Protein AF-A0A9D6LE53-F1 (afdb_monomer)

Radius of gyration: 24.31 Å; Cα contacts (8 Å, |Δi|>4): 120; chains: 1; bounding box: 51×70×47 Å

pLDDT: mean 80.73, std 12.66, range [39.53, 92.75]

Sequence (153 aa):
MTSISKHLSAGQVRGLEKVGDVLLPGFGDLASFSTSHCVRHADRVLDYMTAQDLGDLKMLLTLLGFAPRFCVALLMRLLELSPAVPTPLGSLLRFMRLGLRGLVMTLYYADPAVQQTIGYDARVYTADFTPYTTPSPSAGAPASGLSRPTLSP

Structure (mmCIF, N/CA/C/O backbone):
data_AF-A0A9D6LE53-F1
#
_entry.id   AF-A0A9D6LE53-F1
#
loop_
_atom_site.group_PDB
_atom_site.id
_atom_site.type_symbol
_atom_site.label_atom_id
_atom_site.label_alt_id
_atom_site.label_comp_id
_atom_site.label_asym_id
_atom_site.label_entity_id
_atom_site.label_seq_id
_atom_site.pdbx_PDB_ins_code
_atom_site.Cartn_x
_atom_site.Cartn_y
_atom_site.Cartn_z
_atom_site.occupancy
_atom_site.B_iso_or_equiv
_atom_site.auth_seq_id
_atom_site.auth_comp_id
_atom_site.auth_asym_id
_atom_site.auth_atom_id
_atom_site.pdbx_PDB_model_num
ATOM 1 N N . MET A 1 1 ? 16.799 -13.172 11.190 1.00 39.53 1 MET A N 1
ATOM 2 C CA . MET A 1 1 ? 15.556 -12.785 10.490 1.00 39.53 1 MET A CA 1
ATOM 3 C C . MET A 1 1 ? 15.847 -11.517 9.709 1.00 39.53 1 MET A C 1
ATOM 5 O O . MET A 1 1 ? 16.094 -10.488 10.318 1.00 39.53 1 MET 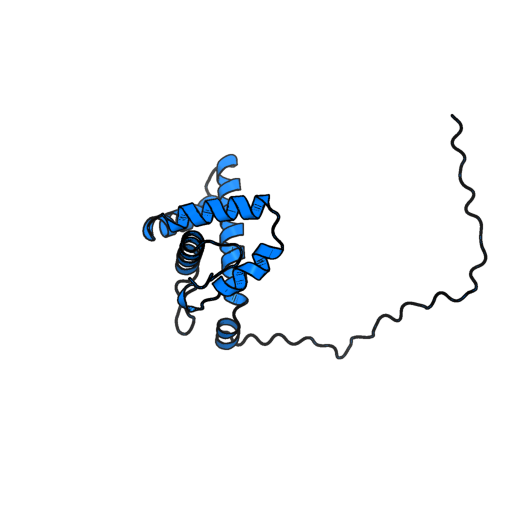A O 1
ATOM 9 N N . THR A 1 2 ? 15.938 -11.602 8.386 1.00 41.38 2 THR A N 1
ATOM 10 C CA . THR A 1 2 ? 16.126 -10.446 7.502 1.00 41.38 2 THR A CA 1
ATOM 11 C C . THR A 1 2 ? 14.859 -9.594 7.548 1.00 41.38 2 THR A C 1
ATOM 13 O O . THR A 1 2 ? 13.793 -10.055 7.147 1.00 41.38 2 THR A O 1
ATOM 16 N N . SER A 1 3 ? 14.949 -8.382 8.099 1.00 52.38 3 SER A N 1
ATOM 17 C CA . SER A 1 3 ? 13.811 -7.460 8.132 1.00 52.38 3 SER A CA 1
ATOM 18 C C . SER A 1 3 ? 13.513 -7.019 6.699 1.00 52.38 3 SER A C 1
ATOM 20 O O . SER A 1 3 ? 14.356 -6.397 6.059 1.00 52.38 3 SER A O 1
ATOM 22 N N . ILE A 1 4 ? 12.347 -7.400 6.170 1.00 71.06 4 ILE A N 1
ATOM 23 C CA . ILE A 1 4 ? 11.903 -7.060 4.804 1.00 71.06 4 ILE A CA 1
ATOM 24 C C . ILE A 1 4 ? 11.654 -5.547 4.665 1.00 71.06 4 ILE A C 1
ATOM 26 O O . ILE A 1 4 ? 11.767 -5.003 3.570 1.00 71.06 4 ILE A O 1
ATOM 30 N N . SER A 1 5 ? 11.355 -4.880 5.781 1.00 76.25 5 SER A N 1
ATOM 31 C CA . SER A 1 5 ? 11.140 -3.440 5.901 1.00 76.25 5 SER A CA 1
ATOM 32 C C . SER A 1 5 ? 11.673 -2.960 7.259 1.00 76.25 5 SER A C 1
ATOM 34 O O . SER A 1 5 ? 11.704 -3.721 8.234 1.00 76.25 5 SER A O 1
ATOM 36 N N . LYS A 1 6 ? 12.127 -1.705 7.313 1.00 82.38 6 LYS A N 1
ATOM 37 C CA . LYS A 1 6 ? 12.536 -0.987 8.530 1.00 82.38 6 LYS A CA 1
ATOM 38 C C . LYS A 1 6 ? 11.329 -0.628 9.395 1.00 82.38 6 LYS A C 1
ATOM 40 O O . LYS A 1 6 ? 11.424 -0.636 10.621 1.00 82.38 6 LYS A O 1
ATOM 45 N N . HIS A 1 7 ? 10.204 -0.305 8.761 1.00 85.25 7 HIS A N 1
ATOM 46 C CA . HIS A 1 7 ? 9.011 0.180 9.453 1.00 85.25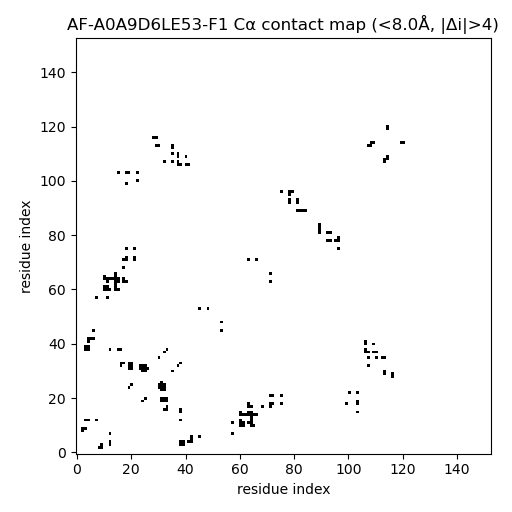 7 HIS A CA 1
ATOM 47 C C . HIS A 1 7 ? 7.978 -0.908 9.717 1.00 85.25 7 HIS A C 1
ATOM 49 O O . HIS A 1 7 ? 7.307 -0.848 10.747 1.00 85.25 7 HIS A O 1
ATOM 55 N N . LEU A 1 8 ? 7.829 -1.881 8.819 1.00 86.75 8 LEU A N 1
ATOM 56 C CA . LEU A 1 8 ? 6.762 -2.877 8.878 1.00 86.75 8 LEU A CA 1
ATOM 57 C C . LEU A 1 8 ? 7.229 -4.202 9.486 1.00 86.75 8 LEU A C 1
ATOM 59 O O . LEU A 1 8 ? 8.291 -4.728 9.160 1.00 86.75 8 LEU A O 1
ATOM 63 N N . SER A 1 9 ? 6.377 -4.791 10.324 1.00 88.88 9 SER A N 1
ATOM 64 C CA . SER A 1 9 ? 6.544 -6.165 10.802 1.00 88.88 9 SER A CA 1
ATOM 65 C C . SER A 1 9 ? 6.155 -7.186 9.726 1.00 88.88 9 SER A C 1
ATOM 67 O O . SER A 1 9 ? 5.421 -6.876 8.788 1.00 88.88 9 SER A O 1
ATOM 69 N N . ALA A 1 10 ? 6.567 -8.447 9.888 1.00 88.12 10 ALA A N 1
ATOM 70 C CA . ALA A 1 10 ? 6.210 -9.520 8.953 1.00 88.12 10 ALA A CA 1
ATOM 71 C C . ALA A 1 10 ? 4.684 -9.695 8.784 1.00 88.12 10 ALA A C 1
ATOM 73 O O . ALA A 1 10 ? 4.203 -9.967 7.686 1.00 88.12 10 ALA A O 1
ATOM 74 N N . GLY A 1 11 ? 3.906 -9.496 9.855 1.00 87.56 11 GLY A N 1
ATOM 75 C CA . GLY A 1 11 ? 2.442 -9.541 9.790 1.00 87.56 11 GLY A CA 1
ATOM 76 C C . GLY A 1 11 ? 1.851 -8.387 8.977 1.00 87.56 11 GLY A C 1
ATOM 77 O O . GLY A 1 11 ? 0.923 -8.599 8.199 1.00 87.56 11 GLY A O 1
ATOM 78 N N . GLN A 1 12 ? 2.421 -7.188 9.109 1.00 91.62 12 GLN A N 1
ATOM 79 C CA . GLN A 1 12 ? 1.999 -5.997 8.365 1.00 91.62 12 GLN A CA 1
ATOM 80 C C . GLN A 1 12 ? 2.364 -6.098 6.885 1.00 91.62 12 GLN A C 1
ATOM 82 O O . GLN A 1 12 ? 1.534 -5.787 6.035 1.00 91.62 12 GLN A O 1
ATOM 87 N N . VAL A 1 13 ? 3.563 -6.603 6.580 1.00 91.88 13 VAL A N 1
ATOM 88 C CA . VAL A 1 13 ? 3.984 -6.935 5.212 1.00 91.88 13 VAL A CA 1
ATOM 89 C C . VAL A 1 13 ? 2.997 -7.911 4.580 1.00 91.88 13 VAL A C 1
ATOM 91 O O . VAL A 1 13 ? 2.453 -7.626 3.519 1.00 91.88 13 VAL A O 1
ATOM 94 N N . ARG A 1 14 ? 2.662 -9.001 5.278 1.00 90.69 14 ARG A N 1
ATOM 95 C CA . ARG A 1 14 ? 1.677 -9.976 4.794 1.00 90.69 14 ARG A CA 1
ATOM 96 C C . ARG A 1 14 ? 0.297 -9.350 4.568 1.00 90.69 14 ARG A C 1
ATOM 98 O O . ARG A 1 14 ? -0.412 -9.739 3.643 1.00 90.69 14 ARG A O 1
ATOM 105 N N . GLY A 1 15 ? -0.111 -8.407 5.417 1.00 91.19 15 GLY A N 1
ATOM 106 C CA . GLY A 1 15 ? -1.339 -7.633 5.230 1.00 91.19 15 GLY A CA 1
ATOM 107 C C . GLY A 1 15 ? -1.300 -6.798 3.952 1.00 91.19 15 GLY A C 1
ATOM 108 O O .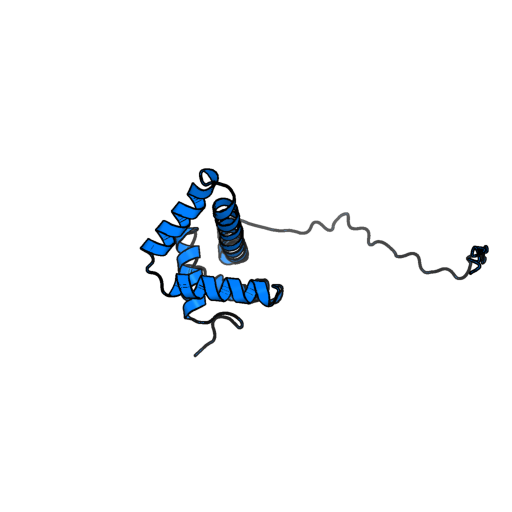 GLY A 1 15 ? -2.236 -6.856 3.157 1.00 91.19 15 GLY A O 1
ATOM 109 N N . LEU A 1 16 ? -0.198 -6.082 3.726 1.00 92.00 16 LEU A N 1
ATOM 110 C CA . LEU A 1 16 ? 0.007 -5.252 2.541 1.00 92.00 16 LEU A CA 1
ATOM 111 C C . LEU A 1 16 ? 0.040 -6.091 1.258 1.00 92.00 16 LEU A C 1
ATOM 113 O O . LEU A 1 16 ? -0.633 -5.743 0.293 1.00 92.00 16 LEU A O 1
ATOM 117 N N . GLU A 1 17 ? 0.739 -7.225 1.268 1.00 92.75 17 GLU A N 1
ATOM 118 C CA . GLU A 1 17 ? 0.785 -8.166 0.144 1.00 92.75 17 GLU A CA 1
ATOM 119 C C . GLU A 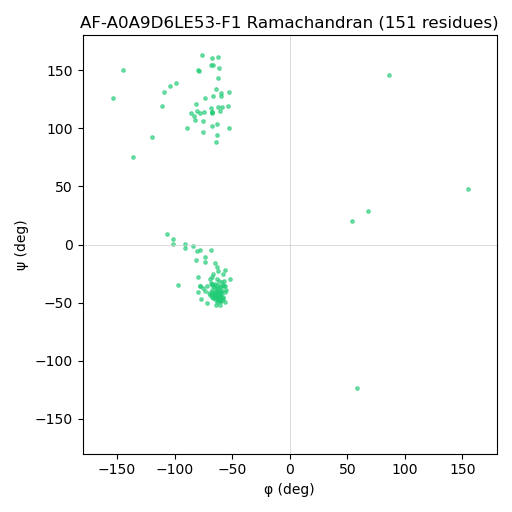1 17 ? -0.599 -8.720 -0.195 1.00 92.75 17 GLU A C 1
ATOM 121 O O . GLU A 1 17 ? -0.970 -8.750 -1.362 1.00 92.75 17 GLU A O 1
ATOM 126 N N . LYS A 1 18 ? -1.410 -9.094 0.807 1.00 92.31 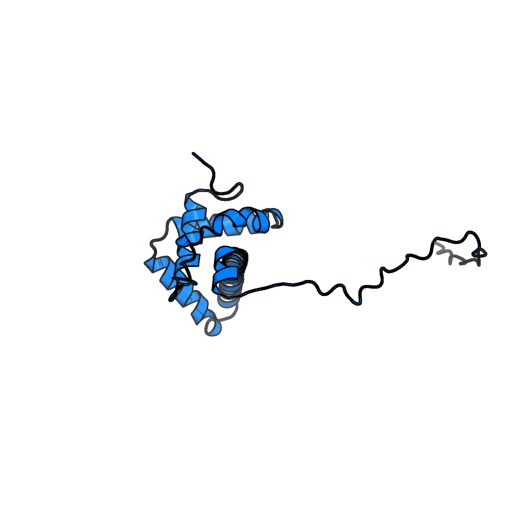18 LYS A N 1
ATOM 127 C CA . LYS A 1 18 ? -2.792 -9.555 0.580 1.00 92.31 18 LYS A CA 1
ATOM 128 C C . LYS A 1 18 ? -3.656 -8.483 -0.076 1.00 92.31 18 LYS A C 1
ATOM 130 O O . LYS A 1 18 ? -4.436 -8.802 -0.968 1.00 92.31 18 LYS A O 1
ATOM 135 N N . VAL A 1 19 ? -3.561 -7.239 0.392 1.00 92.19 19 VAL A N 1
ATOM 136 C CA . VAL A 1 19 ? -4.305 -6.116 -0.198 1.00 92.19 19 VAL A CA 1
ATOM 137 C C . VAL A 1 19 ? -3.838 -5.868 -1.626 1.00 92.19 19 VAL A C 1
ATOM 139 O O . VAL A 1 19 ? -4.664 -5.751 -2.529 1.00 92.19 19 VAL A O 1
ATOM 142 N N . GLY A 1 20 ? -2.522 -5.828 -1.826 1.00 91.56 20 GLY A N 1
ATOM 143 C CA . GLY A 1 20 ? -1.910 -5.637 -3.130 1.00 91.56 20 GLY A CA 1
ATOM 144 C C . GLY A 1 20 ? -2.333 -6.712 -4.120 1.00 91.56 20 GLY A C 1
ATOM 145 O O . GLY A 1 20 ? -2.791 -6.381 -5.199 1.00 91.56 20 GLY A O 1
ATOM 146 N N . ASP A 1 21 ? -2.301 -7.980 -3.723 1.00 91.62 21 ASP A N 1
ATOM 147 C CA . ASP A 1 21 ? -2.740 -9.117 -4.533 1.00 91.62 21 ASP A CA 1
ATOM 148 C C . ASP A 1 21 ? -4.232 -9.087 -4.891 1.00 91.62 21 ASP A C 1
ATOM 150 O O . ASP A 1 21 ? -4.641 -9.656 -5.900 1.00 91.62 21 ASP A O 1
ATOM 154 N N . VAL A 1 22 ? -5.077 -8.499 -4.042 1.00 90.94 22 VAL A N 1
ATOM 155 C CA . VAL A 1 22 ? -6.504 -8.333 -4.348 1.00 90.94 22 VAL A CA 1
ATOM 156 C C . VAL A 1 22 ? -6.701 -7.232 -5.389 1.00 90.94 22 VAL A C 1
ATOM 158 O O . VAL A 1 22 ? -7.541 -7.380 -6.272 1.00 90.94 22 VAL A O 1
ATOM 161 N N . LEU A 1 23 ? -5.939 -6.140 -5.290 1.00 88.88 23 LEU A N 1
ATOM 162 C CA . LEU A 1 23 ? -6.018 -5.007 -6.217 1.00 88.88 23 LEU A CA 1
ATOM 163 C C . LEU A 1 23 ? -5.303 -5.279 -7.551 1.00 88.88 23 LEU A C 1
ATOM 165 O O . LEU A 1 23 ? -5.753 -4.819 -8.596 1.00 88.88 23 LEU A O 1
ATOM 169 N N . LEU A 1 24 ? -4.189 -6.004 -7.497 1.00 89.31 24 LEU A N 1
ATOM 170 C CA . LEU A 1 24 ? -3.274 -6.343 -8.584 1.00 89.31 24 LEU A CA 1
ATOM 171 C C . LEU A 1 24 ? -2.911 -7.836 -8.465 1.00 89.31 24 LEU A C 1
ATOM 173 O O . LEU A 1 24 ? -1.805 -8.183 -8.034 1.00 89.31 24 LEU A O 1
ATOM 177 N N . PRO A 1 25 ? -3.832 -8.742 -8.839 1.00 87.94 25 PRO A N 1
ATOM 178 C CA . PRO A 1 25 ? -3.585 -10.185 -8.806 1.00 87.94 25 PRO A CA 1
ATOM 179 C C . PRO A 1 25 ? -2.551 -10.663 -9.839 1.00 87.94 25 PRO A C 1
ATOM 181 O O . PRO A 1 25 ? -2.189 -11.836 -9.817 1.00 87.94 25 PRO A O 1
ATOM 184 N N . GLY A 1 26 ? -2.064 -9.774 -10.709 1.00 84.12 26 GLY A N 1
ATOM 185 C CA . GLY A 1 26 ? -1.283 -10.115 -11.896 1.00 84.12 26 GLY A CA 1
ATOM 186 C C . GLY A 1 26 ? -2.194 -10.430 -13.085 1.00 84.12 26 GLY A C 1
ATOM 187 O O . GLY A 1 26 ? -3.310 -10.929 -12.918 1.00 84.12 26 GLY A O 1
ATOM 188 N N . PHE A 1 27 ? -1.749 -10.084 -14.291 1.00 82.75 27 PHE A N 1
ATOM 189 C CA . PHE A 1 27 ? -2.480 -10.351 -15.532 1.00 82.75 27 PHE A CA 1
ATOM 190 C C . PHE A 1 27 ? -1.511 -10.460 -16.712 1.00 82.75 27 PHE A C 1
ATOM 192 O O . PHE A 1 27 ? -0.737 -9.537 -16.960 1.00 82.75 27 PHE A O 1
ATOM 199 N N . GLY A 1 28 ? -1.582 -11.564 -17.461 1.00 83.50 28 GLY A N 1
ATOM 200 C CA . GLY A 1 28 ? -0.640 -11.834 -18.551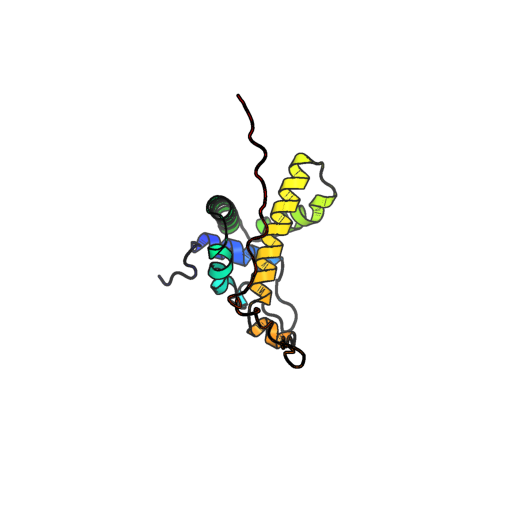 1.00 83.50 28 GLY A CA 1
ATOM 201 C C . GLY A 1 28 ? 0.799 -11.875 -18.033 1.00 83.50 28 GLY A C 1
ATOM 202 O O . GLY A 1 28 ? 1.087 -12.613 -17.094 1.00 83.50 28 GLY A O 1
ATOM 203 N N . ASP A 1 29 ? 1.664 -11.038 -18.607 1.00 82.56 29 ASP A N 1
ATOM 204 C CA . ASP A 1 29 ? 3.079 -10.922 -18.227 1.00 82.56 29 ASP A CA 1
ATOM 205 C C . ASP A 1 29 ? 3.312 -10.055 -16.973 1.00 82.56 29 ASP A C 1
ATOM 207 O O . ASP A 1 29 ? 4.437 -9.947 -16.483 1.00 82.56 29 ASP A O 1
ATOM 211 N N . LEU A 1 30 ? 2.262 -9.422 -16.432 1.00 84.44 30 LEU A N 1
ATOM 212 C CA . LEU A 1 30 ? 2.358 -8.619 -15.214 1.00 84.44 30 LEU A CA 1
ATOM 213 C C . LEU A 1 30 ? 2.310 -9.514 -13.975 1.00 84.44 30 LEU A C 1
ATOM 215 O O . LEU A 1 30 ? 1.315 -10.202 -13.725 1.00 84.44 30 LEU A O 1
ATOM 219 N N . ALA A 1 31 ? 3.368 -9.445 -13.168 1.00 85.44 31 ALA A N 1
ATOM 220 C CA . ALA A 1 31 ? 3.452 -10.128 -11.883 1.00 85.44 31 ALA A CA 1
ATOM 221 C C . ALA A 1 31 ? 2.361 -9.649 -10.906 1.00 85.44 31 ALA A C 1
ATOM 223 O O . ALA A 1 31 ? 1.917 -8.504 -10.947 1.00 85.44 31 ALA A O 1
ATOM 224 N N . SER A 1 32 ? 1.940 -10.511 -9.978 1.00 87.62 32 SER A N 1
ATOM 225 C CA . SER A 1 32 ? 1.121 -10.057 -8.848 1.00 87.62 32 SER A CA 1
ATOM 226 C C . SER A 1 32 ? 1.930 -9.146 -7.922 1.00 87.62 32 SER A C 1
ATOM 228 O O . SER A 1 32 ? 3.162 -9.203 -7.897 1.00 87.62 32 SER A O 1
ATOM 230 N N . PHE A 1 33 ? 1.246 -8.346 -7.103 1.00 88.81 33 PHE A N 1
ATOM 231 C CA . PHE A 1 33 ? 1.908 -7.457 -6.143 1.00 88.81 33 PHE A CA 1
ATOM 232 C C . PHE A 1 33 ? 2.858 -8.193 -5.179 1.00 88.81 33 PHE A C 1
ATOM 234 O O . PHE A 1 33 ? 3.945 -7.708 -4.878 1.00 88.81 33 PHE A O 1
ATOM 241 N N . SER A 1 34 ? 2.471 -9.372 -4.685 1.00 87.19 34 SER A N 1
ATOM 242 C CA . SER A 1 34 ? 3.351 -10.193 -3.838 1.00 87.19 34 SER A CA 1
ATOM 243 C C . SER A 1 34 ? 4.567 -10.747 -4.589 1.00 87.19 34 SER A C 1
ATOM 245 O O . SER A 1 34 ? 5.649 -10.850 -4.011 1.00 87.19 34 SER A O 1
ATOM 247 N N . THR A 1 35 ? 4.416 -11.067 -5.877 1.00 85.31 35 THR A N 1
ATOM 248 C CA . THR A 1 35 ? 5.479 -11.664 -6.703 1.00 85.31 35 THR A CA 1
ATOM 249 C C . THR A 1 35 ? 6.479 -10.621 -7.203 1.00 85.31 35 THR A C 1
ATOM 251 O O . THR A 1 35 ? 7.647 -10.942 -7.396 1.00 85.31 35 THR A O 1
ATOM 254 N N . SER A 1 36 ? 6.065 -9.360 -7.369 1.00 83.12 36 SER A N 1
ATOM 255 C CA . SER A 1 36 ? 6.971 -8.274 -7.770 1.00 83.12 36 SER A CA 1
ATOM 256 C C . SER A 1 36 ? 7.921 -7.830 -6.652 1.00 83.12 36 SER A C 1
ATOM 258 O O . SER A 1 36 ? 8.850 -7.071 -6.901 1.00 83.12 36 SER A O 1
ATOM 260 N N . HIS A 1 37 ? 7.713 -8.277 -5.406 1.00 83.75 37 HIS A N 1
ATOM 261 C CA . HIS A 1 37 ? 8.516 -7.886 -4.239 1.00 83.75 37 HIS A CA 1
ATOM 262 C C . HIS A 1 37 ? 8.618 -6.362 -4.014 1.00 83.75 37 HIS A C 1
ATOM 264 O O . HIS A 1 37 ? 9.483 -5.890 -3.266 1.00 83.75 37 HIS A O 1
ATOM 270 N N . CYS A 1 38 ? 7.691 -5.582 -4.579 1.00 85.31 38 CYS A N 1
ATOM 271 C CA . CYS A 1 38 ? 7.692 -4.120 -4.517 1.00 85.31 38 CYS A CA 1
ATOM 272 C C . CYS A 1 38 ? 7.497 -3.568 -3.093 1.00 85.31 38 CYS A C 1
ATOM 274 O O . CYS A 1 38 ? 7.846 -2.422 -2.805 1.00 85.31 38 CYS A O 1
ATOM 276 N N . VAL A 1 39 ? 7.025 -4.402 -2.156 1.00 87.00 39 VAL A N 1
ATOM 277 C CA . VAL A 1 39 ? 6.994 -4.115 -0.710 1.00 87.00 39 VAL A CA 1
ATOM 278 C C . VAL A 1 39 ? 8.349 -3.665 -0.164 1.00 87.00 39 VAL A C 1
ATOM 280 O O . VAL A 1 39 ? 8.384 -2.873 0.773 1.00 87.00 39 VAL A O 1
ATOM 283 N N . ARG A 1 40 ? 9.471 -4.103 -0.746 1.00 85.00 40 ARG A N 1
ATOM 284 C CA . ARG A 1 40 ? 10.813 -3.677 -0.304 1.00 85.00 40 ARG A CA 1
ATOM 285 C C . ARG A 1 40 ? 11.042 -2.172 -0.476 1.00 85.00 40 ARG A C 1
ATOM 287 O O . ARG A 1 40 ? 11.915 -1.607 0.174 1.00 85.00 40 ARG A O 1
ATOM 294 N N . HIS A 1 41 ? 10.250 -1.514 -1.320 1.00 85.94 41 HIS A N 1
ATOM 295 C CA . HIS A 1 41 ? 10.272 -0.066 -1.504 1.00 85.94 41 HIS A CA 1
ATOM 296 C C . HIS A 1 41 ? 9.303 0.682 -0.582 1.00 85.94 41 HIS A C 1
ATOM 298 O O . HIS A 1 41 ? 9.324 1.912 -0.577 1.00 85.94 41 HIS A O 1
ATOM 304 N N . ALA A 1 42 ? 8.505 -0.023 0.231 1.00 87.31 42 ALA A N 1
ATOM 305 C CA . ALA A 1 42 ? 7.556 0.587 1.161 1.00 87.31 42 ALA A CA 1
ATOM 306 C C . ALA A 1 42 ? 8.237 1.573 2.110 1.00 87.31 42 ALA A C 1
ATOM 308 O O . ALA A 1 42 ? 7.703 2.653 2.339 1.00 87.31 42 ALA A O 1
ATOM 309 N N . ASP A 1 43 ? 9.447 1.256 2.579 1.00 88.69 43 ASP A N 1
ATOM 310 C CA . ASP A 1 43 ? 10.195 2.130 3.486 1.00 88.69 43 ASP A CA 1
ATOM 311 C C . ASP A 1 43 ? 10.404 3.536 2.917 1.00 88.69 43 ASP A C 1
ATOM 313 O O . ASP A 1 43 ? 10.273 4.501 3.660 1.00 88.69 43 ASP A O 1
ATOM 317 N N . ARG A 1 44 ? 10.609 3.677 1.598 1.00 86.75 44 ARG A N 1
ATOM 318 C CA . ARG A 1 44 ? 10.774 4.995 0.964 1.00 86.75 44 ARG A CA 1
ATOM 319 C C . ARG A 1 44 ? 9.529 5.860 1.084 1.00 86.75 44 ARG A C 1
ATOM 321 O O . ARG A 1 44 ? 9.655 7.068 1.175 1.00 86.75 44 ARG A O 1
ATOM 328 N N . VAL A 1 45 ? 8.341 5.261 1.043 1.00 87.06 45 VAL A N 1
ATOM 329 C CA . VAL A 1 45 ? 7.075 5.990 1.204 1.00 87.06 45 VAL A CA 1
ATOM 330 C C . VAL A 1 45 ? 6.811 6.251 2.686 1.00 87.06 45 VAL A C 1
ATOM 332 O O . VAL A 1 45 ? 6.396 7.344 3.064 1.00 87.06 45 VAL A O 1
ATOM 335 N N . LEU A 1 46 ? 7.088 5.257 3.532 1.00 88.88 46 LEU A N 1
ATOM 336 C CA . LEU A 1 46 ? 6.849 5.320 4.973 1.00 88.88 46 LEU A CA 1
ATOM 337 C C . LEU A 1 46 ? 7.786 6.300 5.692 1.00 88.88 46 LEU A C 1
ATOM 339 O O . LEU A 1 46 ? 7.374 6.889 6.685 1.00 88.88 46 LEU A O 1
ATOM 343 N N . ASP A 1 47 ? 9.003 6.520 5.186 1.00 89.50 47 ASP A N 1
ATOM 344 C CA . ASP A 1 47 ? 9.961 7.490 5.737 1.00 89.50 47 ASP A CA 1
ATOM 345 C C . ASP A 1 47 ? 9.447 8.944 5.684 1.00 89.50 47 ASP A C 1
ATOM 347 O O . ASP A 1 47 ? 9.890 9.771 6.478 1.00 89.50 47 ASP A O 1
ATOM 351 N N . TYR A 1 48 ? 8.498 9.258 4.793 1.00 88.44 48 TYR A N 1
ATOM 352 C CA . TYR A 1 48 ? 7.891 10.592 4.678 1.00 88.44 48 TYR A CA 1
ATOM 353 C C . TYR A 1 48 ? 6.503 10.699 5.329 1.00 88.44 48 TYR A C 1
ATOM 355 O O . TYR A 1 48 ? 5.887 11.763 5.276 1.00 88.44 48 TYR A O 1
ATOM 363 N N . MET A 1 49 ? 5.989 9.623 5.936 1.00 87.88 49 MET A N 1
ATOM 364 C CA . MET A 1 49 ? 4.717 9.667 6.662 1.00 87.88 49 MET A CA 1
ATOM 365 C C . MET A 1 49 ? 4.881 10.285 8.050 1.00 87.88 49 MET A C 1
ATOM 367 O O . MET A 1 49 ? 5.912 10.134 8.709 1.00 87.88 49 MET A O 1
ATOM 371 N N . THR A 1 50 ? 3.826 10.943 8.534 1.00 91.50 50 THR A N 1
ATOM 372 C CA . THR A 1 50 ? 3.786 11.379 9.932 1.00 91.50 50 THR A CA 1
ATOM 373 C C . THR A 1 50 ? 3.720 10.165 10.862 1.00 91.50 50 THR A C 1
ATOM 375 O O . THR A 1 50 ? 3.239 9.093 10.486 1.00 91.50 50 THR A O 1
ATOM 378 N N . ALA A 1 51 ? 4.185 10.319 12.104 1.00 89.75 51 ALA A N 1
ATOM 379 C CA . ALA A 1 51 ? 4.169 9.227 13.079 1.00 89.75 51 ALA A CA 1
ATOM 380 C C . ALA A 1 51 ? 2.749 8.693 13.352 1.00 89.75 51 ALA A C 1
ATOM 382 O O . ALA A 1 51 ? 2.585 7.497 13.596 1.00 89.75 51 ALA A O 1
ATOM 383 N N . GLN A 1 52 ? 1.736 9.564 13.282 1.00 90.31 52 GLN A N 1
ATOM 384 C CA . GLN A 1 52 ? 0.340 9.190 13.487 1.00 90.31 52 GLN A CA 1
ATOM 385 C C . GLN A 1 52 ? -0.202 8.375 12.306 1.00 90.31 52 GLN A C 1
ATOM 387 O O . GLN A 1 52 ? -0.671 7.259 12.519 1.00 90.31 52 GLN A O 1
ATOM 392 N N . ASP A 1 53 ? -0.024 8.852 11.069 1.00 87.56 53 ASP A N 1
ATOM 393 C CA . ASP A 1 53 ? -0.466 8.127 9.867 1.00 87.56 53 ASP A CA 1
ATOM 394 C C . ASP A 1 53 ? 0.213 6.758 9.747 1.00 87.56 53 ASP A C 1
ATOM 396 O O . ASP A 1 53 ? -0.411 5.754 9.400 1.00 87.56 53 ASP A O 1
ATOM 400 N N . LEU A 1 54 ? 1.507 6.700 10.074 1.00 90.56 54 LEU A N 1
ATOM 401 C CA . LEU A 1 54 ? 2.281 5.465 10.077 1.00 90.56 54 LEU A CA 1
ATOM 402 C C . LEU A 1 54 ? 1.782 4.491 11.156 1.00 90.56 54 LEU A C 1
ATOM 404 O O . LEU A 1 54 ? 1.749 3.283 10.918 1.00 90.56 54 LEU A O 1
ATOM 408 N N . GLY A 1 55 ? 1.369 4.992 12.323 1.00 90.44 55 GLY A N 1
ATOM 409 C CA . GLY A 1 55 ? 0.723 4.200 13.371 1.00 90.44 55 GLY A CA 1
ATOM 410 C C . GLY A 1 55 ? -0.618 3.614 12.920 1.00 90.44 55 GLY A C 1
ATOM 411 O O . GLY A 1 55 ? -0.825 2.401 13.024 1.00 90.44 55 GLY A O 1
ATOM 412 N N . ASP A 1 56 ? -1.484 4.447 12.344 1.00 90.69 56 ASP A N 1
ATOM 413 C CA . ASP A 1 56 ? -2.803 4.046 11.843 1.00 90.69 56 ASP A CA 1
ATOM 414 C C . ASP A 1 56 ? -2.686 3.024 10.705 1.00 90.69 56 ASP A C 1
ATOM 416 O O . ASP A 1 56 ? -3.366 1.991 10.697 1.00 90.69 56 ASP A O 1
ATOM 420 N N . LEU A 1 57 ? -1.748 3.249 9.781 1.00 90.44 57 LEU A N 1
ATOM 421 C CA . LEU A 1 57 ? -1.444 2.316 8.702 1.00 90.44 57 LEU A CA 1
ATOM 422 C C . LEU A 1 57 ? -0.937 0.978 9.246 1.00 90.44 57 LEU A C 1
ATOM 424 O O . LEU A 1 57 ? -1.396 -0.078 8.812 1.00 90.44 57 LEU A O 1
ATOM 428 N N . LYS A 1 58 ? -0.020 0.990 10.219 1.00 92.12 58 LYS A N 1
ATOM 429 C CA . LYS A 1 58 ? 0.486 -0.235 10.857 1.00 92.12 58 LYS A CA 1
ATOM 430 C C . LYS A 1 58 ? -0.623 -1.018 11.539 1.00 92.12 58 LYS A C 1
ATOM 432 O O . LYS A 1 58 ? -0.671 -2.240 11.388 1.00 92.12 58 LYS A O 1
ATOM 437 N N . MET A 1 59 ? -1.511 -0.347 12.267 1.00 92.25 59 MET A N 1
ATOM 438 C CA . MET A 1 59 ? -2.661 -0.983 12.907 1.00 92.25 59 MET A CA 1
ATOM 439 C C . MET A 1 59 ? -3.555 -1.655 11.858 1.00 92.25 59 MET A C 1
ATOM 441 O O . MET A 1 59 ? -3.866 -2.843 11.972 1.00 92.25 59 MET A O 1
ATOM 445 N N . LEU A 1 60 ? -3.884 -0.930 10.788 1.00 91.25 60 LEU A N 1
ATOM 446 C CA . LEU A 1 60 ? -4.702 -1.433 9.690 1.00 91.25 60 LEU A CA 1
ATOM 447 C C . LEU A 1 60 ? -4.063 -2.642 8.988 1.00 91.25 60 LEU A C 1
ATOM 449 O O . LEU A 1 60 ? -4.712 -3.672 8.803 1.00 91.25 60 LEU A O 1
ATOM 453 N N . LEU A 1 61 ? -2.778 -2.554 8.640 1.00 91.44 61 LEU A N 1
ATOM 454 C CA . LEU A 1 61 ? -2.037 -3.646 8.006 1.00 91.44 61 LEU A CA 1
ATOM 455 C C . LEU A 1 61 ? -1.901 -4.862 8.921 1.00 91.44 61 LEU A C 1
ATOM 457 O O . LEU A 1 61 ? -1.936 -5.991 8.442 1.00 91.44 61 LEU A O 1
ATOM 461 N N . THR A 1 62 ? -1.785 -4.655 10.233 1.00 92.69 62 THR A N 1
ATOM 462 C CA . THR A 1 62 ? -1.762 -5.754 11.208 1.00 92.69 62 THR A CA 1
ATOM 463 C C . THR A 1 62 ? -3.099 -6.496 11.209 1.00 92.69 62 THR A C 1
ATOM 465 O O . THR A 1 62 ? -3.120 -7.725 11.120 1.00 92.69 62 THR A O 1
ATOM 468 N N . LEU A 1 63 ? -4.215 -5.758 11.222 1.00 91.38 63 LEU A N 1
ATOM 469 C CA . LEU A 1 63 ? -5.562 -6.327 11.158 1.00 91.38 63 LEU A CA 1
ATOM 470 C C . LEU A 1 63 ? -5.775 -7.128 9.861 1.00 91.38 63 LEU A C 1
ATOM 472 O O . LEU A 1 63 ? -6.249 -8.263 9.890 1.00 91.38 63 LEU A O 1
ATOM 476 N N . LEU A 1 64 ? -5.356 -6.571 8.724 1.00 90.12 64 LEU A N 1
ATOM 477 C CA . LEU A 1 64 ? -5.428 -7.223 7.410 1.00 90.12 64 LEU A CA 1
ATOM 478 C C . LEU A 1 64 ? -4.479 -8.425 7.292 1.00 90.12 64 LEU A C 1
ATOM 480 O O . LEU A 1 64 ? -4.788 -9.419 6.631 1.00 90.12 64 LEU A O 1
ATOM 484 N N . GLY A 1 65 ? -3.326 -8.355 7.955 1.00 90.50 65 GLY A N 1
ATOM 485 C CA . GLY A 1 65 ? -2.352 -9.435 8.043 1.00 90.50 65 GLY A CA 1
ATOM 486 C C . GLY A 1 65 ? -2.917 -10.658 8.753 1.00 90.50 65 GLY A C 1
ATOM 487 O O . GLY A 1 65 ? -2.708 -11.783 8.286 1.00 90.50 65 GLY A O 1
ATOM 488 N N . PHE A 1 66 ? -3.688 -10.438 9.819 1.00 91.88 66 PHE A N 1
ATOM 489 C CA . PHE A 1 66 ? -4.386 -11.493 10.550 1.00 91.88 66 PHE A CA 1
ATOM 490 C C . PHE A 1 66 ? -5.627 -12.010 9.805 1.00 91.88 66 PHE A C 1
ATOM 492 O O . PHE A 1 66 ? -5.879 -13.214 9.789 1.00 91.88 66 PHE A O 1
ATOM 499 N N . ALA A 1 67 ? -6.368 -11.132 9.125 1.00 89.75 67 ALA A N 1
ATOM 500 C CA . ALA A 1 67 ? -7.578 -11.508 8.400 1.00 89.75 67 ALA A CA 1
ATOM 501 C C . ALA A 1 67 ? -7.303 -12.507 7.249 1.00 89.75 67 ALA A C 1
ATOM 503 O O . ALA A 1 67 ? -6.288 -12.404 6.546 1.00 89.75 67 ALA A O 1
ATOM 504 N N . PRO A 1 68 ? -8.196 -13.480 6.993 1.00 90.12 68 PRO A N 1
ATOM 505 C CA . PRO A 1 68 ? -8.057 -14.383 5.855 1.00 90.12 68 PRO A CA 1
ATOM 506 C C . PRO A 1 68 ? -8.264 -13.632 4.529 1.00 90.12 68 PRO A C 1
ATOM 508 O O . PRO A 1 68 ? -8.946 -12.609 4.470 1.00 90.12 68 PRO A O 1
ATOM 511 N N . ARG A 1 69 ? -7.684 -14.144 3.433 1.00 87.25 69 ARG A N 1
ATOM 512 C CA . ARG A 1 69 ? -7.661 -13.457 2.122 1.00 87.25 69 ARG A CA 1
ATOM 513 C C . ARG A 1 69 ? -9.064 -13.136 1.591 1.00 87.25 69 ARG A C 1
ATOM 515 O O . ARG A 1 69 ? -9.253 -12.072 1.013 1.00 87.25 69 ARG A O 1
ATOM 522 N N . PHE A 1 70 ? -10.053 -13.999 1.843 1.00 90.25 70 PHE A N 1
ATOM 523 C CA . PHE A 1 70 ? -11.441 -13.742 1.444 1.00 90.25 70 PHE A CA 1
ATOM 524 C C . PHE A 1 70 ? -12.058 -12.543 2.186 1.00 90.25 70 PHE A C 1
ATOM 526 O O . PHE A 1 70 ? -12.784 -11.771 1.568 1.00 90.25 70 PHE A O 1
ATOM 533 N N . CYS A 1 71 ? -11.728 -12.328 3.467 1.00 91.12 71 CYS A N 1
ATOM 534 C CA . CYS A 1 71 ? -12.176 -11.147 4.214 1.00 91.12 71 CYS A CA 1
ATOM 535 C C . CYS A 1 71 ? -11.544 -9.869 3.665 1.00 91.12 71 CYS A C 1
ATOM 537 O O . CYS A 1 71 ? -12.229 -8.862 3.525 1.00 91.12 71 CYS A O 1
ATOM 539 N N . VAL A 1 72 ? -10.252 -9.910 3.322 1.00 90.31 72 VAL A N 1
ATOM 540 C CA . VAL A 1 72 ? -9.563 -8.770 2.695 1.00 90.31 72 VAL A CA 1
ATOM 541 C C . VAL A 1 72 ? -10.201 -8.441 1.345 1.00 90.31 72 VAL A C 1
ATOM 543 O O . VAL A 1 72 ? -10.493 -7.281 1.072 1.00 90.31 72 VAL A O 1
ATOM 546 N N . ALA A 1 73 ? -10.494 -9.456 0.529 1.00 89.81 73 ALA A N 1
ATOM 547 C CA . ALA A 1 73 ? -11.188 -9.275 -0.743 1.00 89.81 73 ALA A CA 1
ATOM 548 C C . ALA A 1 73 ? -12.601 -8.696 -0.564 1.00 89.81 73 ALA A C 1
ATOM 550 O O . ALA A 1 73 ? -12.990 -7.787 -1.294 1.00 89.81 73 ALA A O 1
ATOM 551 N N . LEU A 1 74 ? -13.354 -9.178 0.430 1.00 89.69 74 LEU A N 1
ATOM 552 C CA . LEU A 1 74 ? -14.681 -8.654 0.753 1.00 89.69 74 LEU A CA 1
ATOM 553 C C . LEU A 1 74 ? -14.609 -7.193 1.207 1.00 89.69 74 LEU A C 1
ATOM 555 O O . LEU A 1 74 ? -15.397 -6.376 0.741 1.00 89.69 74 LEU A O 1
ATOM 559 N N . LEU A 1 75 ? -13.646 -6.853 2.067 1.00 88.50 75 LEU A N 1
ATOM 560 C CA . LEU A 1 75 ? -13.422 -5.481 2.509 1.00 88.50 75 LEU A CA 1
ATOM 561 C C . LEU A 1 75 ? -13.085 -4.570 1.325 1.00 88.50 75 LEU A C 1
ATOM 563 O O . LEU A 1 75 ? -13.643 -3.484 1.225 1.00 88.50 75 LEU A O 1
ATOM 567 N N . MET A 1 76 ? -12.221 -5.011 0.407 1.00 88.25 76 MET A N 1
ATOM 568 C CA . MET A 1 76 ? -11.890 -4.242 -0.798 1.00 88.25 76 MET A CA 1
ATOM 569 C C . MET A 1 76 ? -13.110 -4.023 -1.689 1.00 88.25 76 MET A C 1
ATOM 571 O O . MET A 1 76 ? -13.356 -2.897 -2.113 1.00 88.25 76 MET A O 1
ATOM 575 N N . ARG A 1 77 ? -13.942 -5.050 -1.891 1.00 86.50 77 ARG A N 1
ATOM 576 C CA . ARG A 1 77 ? -15.217 -4.895 -2.609 1.00 86.50 77 ARG A CA 1
ATOM 577 C C . ARG A 1 77 ? -16.167 -3.930 -1.900 1.00 86.50 77 ARG A C 1
ATOM 579 O O . ARG A 1 77 ? -16.807 -3.110 -2.549 1.00 86.50 77 ARG A O 1
ATOM 586 N N . LEU A 1 78 ? -16.239 -3.985 -0.570 1.00 84.56 78 LEU A N 1
ATOM 587 C CA . LEU A 1 78 ? -17.054 -3.063 0.221 1.00 84.56 78 LEU A CA 1
ATOM 588 C C . LEU A 1 78 ? -16.549 -1.616 0.097 1.00 84.56 78 LEU A C 1
ATOM 590 O O . LEU A 1 78 ? -17.344 -0.689 -0.046 1.00 84.56 78 LEU A O 1
ATOM 594 N N . LEU A 1 79 ? -15.229 -1.420 0.094 1.00 84.31 79 LEU A N 1
ATOM 595 C CA . LEU A 1 79 ? -14.596 -0.125 -0.154 1.00 84.31 79 LEU A CA 1
ATOM 596 C C . LEU A 1 79 ? -14.923 0.392 -1.563 1.00 84.31 79 LEU A C 1
ATOM 598 O O . LEU A 1 79 ? -15.169 1.586 -1.738 1.00 84.31 79 LEU A O 1
ATOM 602 N N . GLU A 1 80 ? -14.988 -0.476 -2.571 1.00 81.31 80 GLU A N 1
ATOM 603 C CA . GLU A 1 80 ? -15.409 -0.109 -3.929 1.00 81.31 80 GLU A CA 1
ATOM 604 C C . GLU A 1 80 ? -16.891 0.284 -4.008 1.00 81.31 80 GLU A C 1
ATOM 606 O O . GLU A 1 80 ? -17.219 1.238 -4.712 1.00 81.31 80 GLU A O 1
ATOM 611 N N . LEU A 1 81 ? -17.752 -0.353 -3.210 1.00 80.12 81 LEU A N 1
ATOM 612 C CA . LEU A 1 81 ? -19.184 -0.046 -3.070 1.00 80.12 81 LEU A CA 1
ATOM 613 C C . LEU A 1 81 ? -19.478 1.190 -2.192 1.00 80.12 81 LEU A C 1
ATOM 615 O O . LEU A 1 81 ? -20.620 1.650 -2.125 1.00 80.12 81 LEU A O 1
ATOM 619 N N . SER A 1 82 ? -18.454 1.795 -1.578 1.00 69.25 82 SER A N 1
ATOM 620 C CA . SER A 1 82 ? -18.576 2.997 -0.734 1.00 69.25 82 SER A CA 1
ATOM 621 C C . SER A 1 82 ? -19.229 4.247 -1.359 1.00 69.25 82 SER A C 1
ATOM 623 O O . SER A 1 82 ? -19.712 5.075 -0.581 1.00 69.25 82 SER A O 1
ATOM 625 N N . PRO A 1 83 ? -19.307 4.457 -2.696 1.00 65.50 83 PRO A N 1
ATOM 626 C CA . PRO A 1 83 ? -20.045 5.590 -3.257 1.00 65.50 83 PRO A CA 1
ATOM 627 C C . PRO A 1 83 ? -21.521 5.620 -2.843 1.00 65.50 83 PRO A C 1
ATOM 629 O O . PRO A 1 83 ? -22.096 6.702 -2.803 1.00 65.50 83 PRO A O 1
ATOM 632 N N . ALA A 1 84 ? -22.097 4.463 -2.501 1.00 66.12 84 ALA A N 1
ATOM 633 C CA . ALA A 1 84 ? -23.503 4.300 -2.142 1.00 66.12 84 ALA A CA 1
ATOM 634 C C . ALA A 1 84 ? -23.807 4.454 -0.633 1.00 66.12 84 ALA A C 1
ATOM 636 O O . ALA A 1 84 ? -24.958 4.308 -0.232 1.00 66.12 84 ALA A O 1
ATOM 637 N N . VAL A 1 85 ? -22.804 4.725 0.217 1.00 69.44 85 VAL A N 1
ATOM 638 C CA . VAL A 1 85 ? -22.949 4.702 1.688 1.00 69.44 85 VAL A CA 1
ATOM 639 C C . VAL A 1 85 ? -23.032 6.129 2.267 1.00 69.44 85 VAL A C 1
ATOM 641 O O . VAL A 1 85 ? -22.237 6.985 1.868 1.00 69.44 85 VAL A O 1
ATOM 644 N N . PRO A 1 86 ? -23.945 6.412 3.224 1.00 72.94 86 PRO A N 1
ATOM 645 C CA . PRO A 1 86 ? -24.109 7.737 3.828 1.00 72.94 86 PRO A CA 1
ATOM 646 C C . PRO A 1 86 ? -22.879 8.255 4.607 1.00 72.94 86 PRO A C 1
ATOM 648 O O . PRO A 1 86 ? -21.969 7.522 5.004 1.00 72.94 86 PRO A O 1
ATOM 651 N N . THR A 1 87 ? -22.878 9.571 4.817 1.00 67.62 87 THR A N 1
ATOM 652 C CA . THR A 1 87 ? -21.719 10.475 4.921 1.00 67.62 87 THR A CA 1
ATOM 653 C C . THR A 1 87 ? -20.684 10.246 6.045 1.00 67.62 87 THR A C 1
ATOM 655 O O . THR A 1 87 ? -19.512 10.525 5.781 1.00 67.62 87 THR A O 1
ATOM 658 N N . PRO A 1 88 ? -20.991 9.728 7.254 1.00 72.94 88 PRO A N 1
ATOM 659 C CA . PRO A 1 88 ? -19.948 9.550 8.274 1.00 72.94 88 PRO A CA 1
ATOM 660 C C . PRO A 1 88 ? -19.060 8.321 8.009 1.00 72.94 88 PRO A C 1
ATOM 662 O O . PRO A 1 88 ? -17.836 8.424 8.016 1.00 72.94 88 PRO A O 1
ATOM 665 N N . LEU A 1 89 ? -19.660 7.169 7.691 1.00 78.31 89 LEU A N 1
ATOM 666 C CA . LEU A 1 89 ? -18.927 5.936 7.367 1.00 78.31 89 LEU A CA 1
ATOM 667 C C . LEU A 1 89 ? -18.360 5.961 5.943 1.00 78.31 89 LEU A C 1
ATOM 669 O O . LEU A 1 89 ? -17.250 5.483 5.710 1.00 78.31 89 LEU A O 1
ATOM 673 N N . GLY A 1 90 ? -19.085 6.564 4.995 1.00 79.56 90 GLY A N 1
ATOM 674 C CA . GLY A 1 90 ? -18.636 6.679 3.607 1.00 79.56 90 GLY A CA 1
ATOM 675 C C . GLY A 1 90 ? -17.327 7.463 3.461 1.00 79.56 90 GLY A C 1
ATOM 676 O O . GLY A 1 90 ? -16.485 7.100 2.641 1.00 79.56 90 GLY A O 1
ATOM 677 N N . SER A 1 91 ? -17.112 8.495 4.283 1.00 83.38 91 SER A N 1
ATOM 678 C CA . SER A 1 91 ? -15.888 9.311 4.246 1.00 83.38 91 SER A CA 1
ATOM 679 C C . SER A 1 91 ? -14.654 8.524 4.694 1.00 83.38 91 SER A C 1
ATOM 681 O O . SER A 1 91 ? -13.640 8.530 3.995 1.00 83.38 91 SER A O 1
ATOM 683 N N . LEU A 1 92 ? -14.756 7.772 5.796 1.00 83.56 92 LEU A N 1
ATOM 684 C CA . LEU A 1 92 ? -13.672 6.909 6.272 1.00 83.56 92 LEU A CA 1
ATOM 685 C C . LEU A 1 92 ? -13.354 5.799 5.260 1.00 83.56 92 LEU A C 1
ATOM 687 O O . LEU A 1 92 ? -12.192 5.586 4.924 1.00 83.56 92 LEU A O 1
ATOM 691 N N . LEU A 1 93 ? -14.381 5.143 4.708 1.00 83.88 93 LEU A N 1
ATOM 692 C CA . LEU A 1 93 ? -14.206 4.118 3.673 1.00 83.88 93 LEU A CA 1
ATOM 693 C C . LEU A 1 93 ? -13.516 4.682 2.424 1.00 83.88 93 LEU A C 1
ATOM 695 O O . LEU A 1 93 ? -12.629 4.044 1.861 1.00 83.88 93 LEU A O 1
ATOM 699 N N . ARG A 1 94 ? -13.866 5.900 1.999 1.00 83.62 94 ARG A N 1
ATOM 700 C CA . ARG A 1 94 ? -13.187 6.570 0.880 1.00 83.62 94 ARG A CA 1
ATOM 701 C C . ARG A 1 94 ? -11.729 6.877 1.201 1.00 83.62 94 ARG A C 1
ATOM 703 O O . ARG A 1 94 ? -10.885 6.648 0.338 1.00 83.62 94 ARG A O 1
ATOM 710 N N . PHE A 1 95 ? -11.434 7.346 2.412 1.00 86.75 95 PHE A N 1
ATOM 711 C CA . PHE A 1 95 ? -10.063 7.612 2.843 1.00 86.75 95 PHE A CA 1
ATOM 712 C C . PHE A 1 95 ? -9.225 6.330 2.855 1.00 86.75 95 PHE A C 1
ATOM 714 O O . PHE A 1 95 ? -8.163 6.288 2.242 1.00 86.75 95 PHE A O 1
ATOM 721 N N . MET A 1 96 ? -9.746 5.245 3.437 1.00 86.69 96 MET A N 1
ATOM 722 C CA . MET A 1 96 ? -9.086 3.934 3.422 1.00 86.69 96 MET A CA 1
ATOM 723 C C . MET A 1 96 ? -8.875 3.416 1.998 1.00 86.69 96 MET A C 1
ATOM 725 O O . MET A 1 96 ? -7.798 2.917 1.677 1.00 86.69 96 MET A O 1
ATOM 729 N N . ARG A 1 97 ? -9.878 3.563 1.124 1.00 88.00 97 ARG A N 1
ATOM 730 C CA . ARG A 1 97 ? -9.779 3.175 -0.287 1.00 88.00 97 ARG A CA 1
ATOM 731 C C . ARG A 1 97 ? -8.669 3.945 -0.996 1.00 88.00 97 ARG A C 1
ATOM 733 O O . ARG A 1 97 ? -7.871 3.332 -1.696 1.00 88.00 97 ARG A O 1
ATOM 740 N N . LEU A 1 98 ? -8.624 5.267 -0.833 1.00 88.62 98 LEU A N 1
ATOM 741 C CA . LEU A 1 98 ? -7.612 6.121 -1.455 1.00 88.62 98 LEU A CA 1
ATOM 742 C C . LEU A 1 98 ? -6.216 5.835 -0.895 1.00 88.62 98 LEU A C 1
ATOM 744 O O . LEU A 1 98 ? -5.284 5.682 -1.676 1.00 88.62 98 LEU A O 1
ATOM 748 N N . GLY A 1 99 ? -6.083 5.689 0.425 1.00 88.88 99 GLY A N 1
ATOM 749 C CA . GLY A 1 99 ? -4.812 5.404 1.087 1.00 88.88 99 GLY A CA 1
ATOM 750 C C . GLY A 1 99 ? -4.236 4.045 0.695 1.00 88.88 99 GLY A C 1
ATOM 751 O O . GLY A 1 99 ? -3.104 3.972 0.225 1.00 88.88 99 GLY A O 1
ATOM 752 N N . LEU A 1 100 ? -5.021 2.966 0.810 1.00 90.25 100 LEU A N 1
ATOM 753 C CA . LEU A 1 100 ? -4.556 1.616 0.469 1.00 90.25 100 LEU A CA 1
ATOM 754 C C . LEU A 1 100 ? -4.278 1.475 -1.027 1.00 90.25 100 LEU A C 1
ATOM 756 O O . LEU A 1 100 ? -3.230 0.960 -1.407 1.00 90.25 100 LEU A O 1
ATOM 760 N N . ARG A 1 101 ? -5.185 1.960 -1.885 1.00 91.00 101 ARG A N 1
ATOM 761 C CA . ARG A 1 101 ? -4.994 1.884 -3.337 1.00 91.00 101 ARG A CA 1
ATOM 762 C C . ARG A 1 101 ? -3.833 2.759 -3.790 1.00 91.00 101 ARG A C 1
ATOM 764 O O . ARG A 1 101 ? -3.039 2.308 -4.603 1.00 91.00 101 ARG A O 1
ATOM 771 N N . GLY A 1 102 ? -3.719 3.976 -3.263 1.00 90.56 102 GLY A N 1
ATOM 772 C CA . GLY A 1 102 ? -2.622 4.889 -3.572 1.00 90.56 102 GLY A CA 1
ATOM 773 C C . GLY A 1 102 ? -1.274 4.310 -3.158 1.00 90.56 102 GLY A C 1
ATOM 774 O O . GLY A 1 102 ? -0.351 4.298 -3.970 1.00 90.56 102 GLY A O 1
ATOM 775 N N . LEU A 1 103 ? -1.181 3.744 -1.950 1.00 91.31 103 LEU A N 1
ATOM 776 C CA . LEU A 1 103 ? 0.030 3.084 -1.465 1.00 91.31 103 LEU A CA 1
ATOM 777 C C . LEU A 1 103 ? 0.409 1.897 -2.358 1.00 91.31 103 LEU A C 1
ATOM 779 O O . LEU A 1 103 ? 1.531 1.832 -2.850 1.00 91.31 103 LEU A O 1
ATOM 783 N N . VAL A 1 104 ? -0.534 0.987 -2.610 1.00 91.94 104 VAL A N 1
ATOM 784 C CA . VAL A 1 104 ? -0.302 -0.200 -3.442 1.00 91.94 104 VAL A CA 1
ATOM 785 C C . VAL A 1 104 ? 0.108 0.186 -4.864 1.00 91.94 104 VAL A C 1
ATOM 787 O O . VAL A 1 104 ? 1.099 -0.330 -5.365 1.00 91.94 104 VAL A O 1
ATOM 790 N N . MET A 1 105 ? -0.601 1.117 -5.505 1.00 91.00 105 MET A N 1
ATOM 791 C CA . MET A 1 105 ? -0.291 1.542 -6.874 1.00 91.00 105 MET A CA 1
ATOM 792 C C . MET A 1 105 ? 1.069 2.238 -6.952 1.00 91.00 105 MET A C 1
ATOM 794 O O . MET A 1 105 ? 1.853 1.935 -7.845 1.00 91.00 105 MET A O 1
ATOM 798 N N . THR A 1 106 ? 1.377 3.117 -5.996 1.00 91.12 106 THR A N 1
ATOM 799 C CA . THR A 1 106 ? 2.680 3.797 -5.932 1.00 91.12 106 THR A CA 1
ATOM 800 C C . THR A 1 106 ? 3.816 2.791 -5.818 1.00 91.12 106 THR A C 1
ATOM 802 O O . THR A 1 106 ? 4.793 2.888 -6.551 1.00 91.12 106 THR A O 1
ATOM 805 N N . LEU A 1 107 ? 3.686 1.799 -4.933 1.00 90.81 107 LEU A N 1
ATOM 806 C CA . LEU A 1 107 ? 4.719 0.781 -4.759 1.00 90.81 107 LEU A CA 1
ATOM 807 C C . LEU A 1 107 ? 4.848 -0.120 -5.982 1.00 90.81 107 LEU A C 1
ATOM 809 O O . LEU A 1 107 ? 5.962 -0.397 -6.411 1.00 90.81 107 LEU A O 1
ATOM 813 N N . TYR A 1 108 ? 3.723 -0.544 -6.553 1.00 89.88 108 TYR A N 1
ATOM 814 C CA . TYR A 1 108 ? 3.713 -1.446 -7.696 1.00 89.88 108 TYR A CA 1
ATOM 815 C C . TYR A 1 108 ? 4.355 -0.814 -8.938 1.00 89.88 108 TYR A C 1
ATOM 817 O O . TYR A 1 108 ? 5.196 -1.437 -9.572 1.00 89.88 108 TYR A O 1
ATOM 825 N N . TYR A 1 109 ? 4.024 0.440 -9.257 1.00 87.81 109 TYR A N 1
ATOM 826 C CA . TYR A 1 109 ? 4.603 1.136 -10.412 1.00 87.81 109 TYR A CA 1
ATOM 827 C C . TYR A 1 109 ? 5.988 1.735 -10.152 1.00 87.81 109 TYR A C 1
ATOM 829 O O . TYR A 1 109 ? 6.676 2.115 -11.098 1.00 87.81 109 TYR A O 1
ATOM 837 N N . ALA A 1 110 ? 6.425 1.820 -8.894 1.00 86.62 110 ALA A N 1
ATOM 838 C CA . ALA A 1 110 ? 7.806 2.167 -8.571 1.00 86.62 110 ALA A CA 1
ATOM 839 C C . ALA A 1 110 ? 8.787 1.018 -8.860 1.00 86.62 110 ALA A C 1
ATOM 841 O O . ALA A 1 110 ? 9.995 1.256 -8.884 1.00 86.62 110 ALA A O 1
ATOM 842 N N . ASP A 1 111 ? 8.291 -0.206 -9.059 1.00 85.94 111 ASP A N 1
ATOM 843 C CA . ASP A 1 111 ? 9.130 -1.362 -9.342 1.00 85.94 111 ASP A CA 1
ATOM 844 C C . ASP A 1 111 ? 9.683 -1.329 -10.784 1.00 85.94 111 ASP A C 1
ATOM 846 O O . ASP A 1 111 ? 8.911 -1.215 -11.743 1.00 85.94 111 ASP A O 1
ATOM 850 N N . PRO A 1 112 ? 11.012 -1.442 -10.973 1.00 82.31 112 PRO A N 1
ATOM 851 C CA . PRO A 1 112 ? 11.621 -1.364 -12.296 1.00 82.31 112 PRO A CA 1
ATOM 852 C C . PRO A 1 112 ? 11.264 -2.548 -13.202 1.00 82.31 112 PRO A C 1
ATOM 854 O O . PRO A 1 112 ? 11.237 -2.370 -14.417 1.00 82.31 112 PRO A O 1
ATOM 857 N N . ALA A 1 113 ? 10.975 -3.738 -12.658 1.00 83.25 113 ALA A N 1
ATOM 858 C CA . ALA A 1 113 ? 10.570 -4.872 -13.489 1.00 83.25 113 ALA A CA 1
ATOM 859 C C . ALA A 1 113 ? 9.177 -4.623 -14.083 1.00 83.25 113 ALA A C 1
ATOM 861 O O . ALA A 1 113 ? 8.987 -4.785 -15.287 1.00 83.25 113 ALA A O 1
ATOM 862 N N . VAL A 1 114 ? 8.240 -4.113 -13.275 1.00 83.62 114 VAL A N 1
ATOM 863 C CA . VAL A 1 114 ? 6.926 -3.666 -13.765 1.00 83.62 114 VAL A CA 1
ATOM 864 C C . VAL A 1 114 ? 7.074 -2.576 -14.830 1.00 83.62 114 VAL A C 1
ATOM 866 O O . VAL A 1 114 ? 6.429 -2.668 -15.873 1.00 83.62 114 VAL A O 1
ATOM 869 N N . GLN A 1 115 ? 7.935 -1.574 -14.609 1.00 84.94 115 GLN A N 1
ATOM 870 C CA . GLN A 1 115 ? 8.187 -0.497 -15.579 1.00 84.94 115 GLN A CA 1
ATOM 871 C C . GLN A 1 115 ? 8.697 -1.023 -16.928 1.00 84.94 115 GLN A C 1
ATOM 873 O O . GLN A 1 115 ? 8.253 -0.550 -17.975 1.00 84.94 115 GLN A O 1
ATOM 878 N N . GLN A 1 116 ? 9.581 -2.024 -16.916 1.00 84.06 116 GLN A N 1
ATOM 879 C CA . GLN A 1 116 ? 10.086 -2.659 -18.135 1.00 84.06 116 GLN A CA 1
ATOM 880 C C . GLN A 1 116 ? 8.981 -3.403 -18.891 1.00 84.06 116 GLN A C 1
ATOM 882 O O . GLN A 1 116 ? 8.864 -3.240 -20.104 1.00 84.06 116 GLN A O 1
ATOM 887 N N . THR A 1 117 ? 8.136 -4.167 -18.191 1.00 84.81 117 THR A N 1
ATOM 888 C CA . THR A 1 117 ? 7.037 -4.921 -18.816 1.00 84.81 117 THR A CA 1
ATOM 889 C C . THR A 1 117 ? 6.006 -4.007 -19.479 1.00 84.81 117 THR A C 1
ATOM 891 O O . THR A 1 117 ? 5.497 -4.332 -20.548 1.00 84.81 117 THR A O 1
ATOM 894 N N . ILE A 1 118 ? 5.710 -2.848 -18.884 1.00 85.38 118 ILE A N 1
ATOM 895 C CA . ILE A 1 118 ? 4.761 -1.878 -19.459 1.00 85.38 118 ILE A CA 1
ATOM 896 C C . ILE A 1 118 ? 5.396 -0.941 -20.502 1.00 85.38 118 ILE A C 1
ATOM 898 O O . ILE A 1 118 ? 4.697 -0.093 -21.052 1.00 85.38 118 ILE A O 1
ATOM 902 N N . GLY A 1 119 ? 6.703 -1.060 -20.767 1.00 82.75 119 GLY A N 1
ATOM 903 C CA . GLY A 1 119 ? 7.420 -0.195 -21.709 1.00 82.75 119 GLY A CA 1
ATOM 904 C C . GLY A 1 119 ? 7.547 1.261 -21.248 1.00 82.75 119 GLY A C 1
ATOM 905 O O . GLY A 1 119 ? 7.580 2.169 -22.077 1.00 82.75 119 GLY A O 1
ATOM 906 N N . TYR A 1 120 ? 7.579 1.507 -19.936 1.00 81.12 120 TYR A N 1
ATOM 907 C CA . TYR A 1 120 ? 7.693 2.855 -19.384 1.00 81.12 120 TYR A CA 1
ATOM 908 C C . TYR A 1 120 ? 9.140 3.363 -19.472 1.00 81.12 120 TYR A C 1
ATOM 910 O O . TYR A 1 120 ? 10.025 2.859 -18.782 1.00 81.12 120 TYR A O 1
ATOM 918 N N . ASP A 1 121 ? 9.369 4.388 -20.298 1.00 78.75 121 ASP A N 1
ATOM 919 C CA . ASP A 1 121 ? 10.656 5.081 -20.460 1.00 78.75 121 ASP A CA 1
ATOM 920 C C . ASP A 1 121 ? 10.494 6.565 -20.091 1.00 78.75 121 ASP A C 1
ATOM 922 O O . ASP A 1 121 ? 10.082 7.397 -20.903 1.00 78.75 121 ASP A O 1
ATOM 926 N N . ALA A 1 122 ? 10.766 6.902 -18.828 1.00 74.94 122 ALA A N 1
ATOM 927 C CA . ALA A 1 122 ? 10.764 8.286 -18.371 1.00 74.94 122 ALA A CA 1
ATOM 928 C C . ALA A 1 122 ? 12.100 8.958 -18.708 1.00 74.94 122 ALA A C 1
ATOM 930 O O . ALA A 1 122 ? 13.112 8.722 -18.047 1.00 74.94 122 ALA A O 1
ATOM 931 N N . ARG A 1 123 ? 12.089 9.854 -19.699 1.00 76.81 123 ARG A N 1
ATOM 932 C CA . ARG A 1 123 ? 13.242 10.696 -20.044 1.00 76.81 123 ARG A CA 1
ATOM 933 C C . ARG A 1 123 ? 12.984 12.144 -19.664 1.00 76.81 123 ARG A C 1
ATOM 935 O O . ARG A 1 123 ? 11.954 12.713 -20.018 1.00 76.81 123 ARG A O 1
ATOM 942 N N . VAL A 1 124 ? 13.945 12.757 -18.980 1.00 75.38 124 VAL A N 1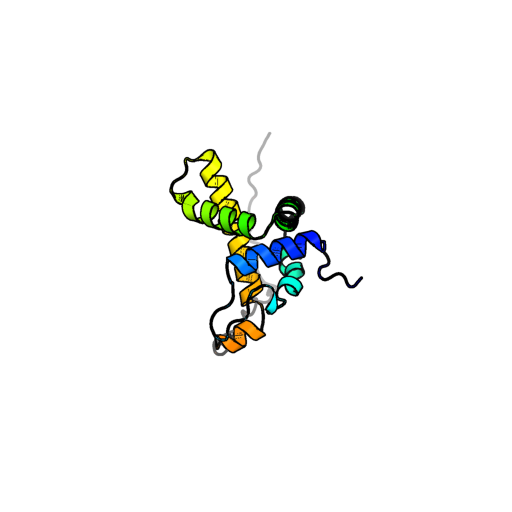
ATOM 943 C CA . VAL A 1 124 ? 13.929 14.200 -18.728 1.00 75.38 124 VAL A CA 1
ATOM 944 C C . VAL A 1 124 ? 14.502 14.894 -19.961 1.00 75.38 124 VAL A C 1
ATOM 946 O O . VAL A 1 124 ? 15.691 14.769 -20.248 1.00 75.38 124 VAL A O 1
ATOM 949 N N . TYR A 1 125 ? 13.660 15.612 -20.703 1.00 77.06 125 TYR A N 1
ATOM 950 C CA . TYR A 1 125 ? 14.116 16.480 -21.788 1.00 77.06 125 TYR A CA 1
ATOM 951 C C . TYR A 1 125 ? 14.735 17.747 -21.187 1.00 77.06 125 TYR A C 1
ATOM 953 O O . TYR A 1 125 ? 14.030 18.610 -20.675 1.00 77.06 125 TYR A O 1
ATOM 961 N N . THR A 1 126 ? 16.062 17.851 -21.234 1.00 78.38 126 THR A N 1
ATOM 962 C CA . THR A 1 126 ? 16.820 19.019 -20.749 1.00 78.38 126 THR A CA 1
ATOM 963 C C . THR A 1 126 ? 17.275 19.955 -21.868 1.00 78.38 126 THR A C 1
ATOM 965 O O . THR A 1 126 ? 17.978 20.922 -21.590 1.00 78.38 126 THR A O 1
ATOM 968 N N . ALA A 1 127 ? 16.879 19.696 -23.120 1.00 77.50 127 ALA A N 1
ATOM 969 C CA . ALA A 1 127 ? 17.353 20.438 -24.292 1.00 77.50 127 ALA A CA 1
ATOM 970 C C . ALA A 1 127 ? 17.088 21.955 -24.213 1.00 77.50 127 ALA A C 1
ATOM 972 O O . ALA A 1 127 ? 17.915 22.734 -24.678 1.00 77.50 127 ALA A O 1
ATOM 973 N N . ASP A 1 128 ? 16.001 22.361 -23.553 1.00 77.31 128 ASP A N 1
ATOM 974 C CA . ASP A 1 128 ? 15.600 23.768 -23.417 1.00 77.31 128 ASP A CA 1
ATOM 975 C C . ASP A 1 128 ? 15.836 24.331 -22.002 1.00 77.31 128 ASP A C 1
ATOM 977 O O . ASP A 1 128 ? 15.386 25.432 -21.681 1.00 77.31 128 ASP A O 1
ATOM 981 N N . PHE A 1 129 ? 16.521 23.588 -21.121 1.00 77.88 129 PHE A N 1
ATOM 982 C CA . PHE A 1 129 ? 16.770 24.045 -19.755 1.00 77.88 129 PHE A CA 1
ATOM 983 C C . PHE A 1 129 ? 17.862 25.122 -19.739 1.00 77.88 129 PHE A C 1
ATOM 985 O O . PHE A 1 129 ? 19.057 24.825 -19.704 1.00 77.88 129 PHE A O 1
ATOM 992 N N . THR A 1 130 ? 17.456 26.391 -19.728 1.00 74.12 130 THR A N 1
ATOM 993 C CA . THR A 1 130 ? 18.329 27.502 -19.346 1.00 74.12 130 THR A CA 1
ATOM 994 C C . THR A 1 130 ? 18.390 27.580 -17.817 1.00 74.12 130 THR A C 1
ATOM 996 O O . THR A 1 130 ? 17.367 27.836 -17.177 1.00 74.12 130 THR A O 1
ATOM 999 N N . PRO A 1 131 ? 19.555 27.346 -17.181 1.00 74.19 131 PRO A N 1
ATOM 1000 C CA . PRO A 1 131 ? 19.675 27.524 -15.741 1.00 74.19 131 PRO A CA 1
ATOM 1001 C C . PRO A 1 131 ? 19.342 28.977 -15.395 1.00 74.19 131 PRO A C 1
ATOM 1003 O O . PRO A 1 131 ? 19.870 29.905 -16.008 1.00 74.19 131 PRO A O 1
ATOM 1006 N N . TYR A 1 132 ? 18.459 29.179 -14.416 1.00 70.88 132 TYR A N 1
ATOM 1007 C CA . TYR A 1 132 ? 18.210 30.508 -13.875 1.00 70.88 132 TYR A CA 1
ATOM 1008 C C . TYR A 1 132 ? 19.508 31.003 -13.234 1.00 70.88 132 TYR A C 1
ATOM 1010 O O . TYR A 1 132 ? 19.891 30.554 -12.153 1.00 70.88 132 TYR A O 1
ATOM 1018 N N . THR A 1 133 ? 20.214 31.902 -13.917 1.00 68.25 133 THR A N 1
ATOM 1019 C CA . THR A 1 133 ? 21.323 32.637 -13.318 1.00 68.25 133 THR A CA 1
ATOM 1020 C C . THR A 1 133 ? 20.718 33.545 -12.262 1.00 68.25 133 THR A C 1
ATOM 1022 O O . THR A 1 133 ? 20.137 34.579 -12.587 1.00 68.25 133 THR A O 1
ATOM 1025 N N . THR A 1 134 ? 20.820 33.156 -10.991 1.00 64.75 134 THR A N 1
ATOM 1026 C CA . THR A 1 134 ? 20.506 34.055 -9.881 1.00 64.75 134 THR A CA 1
ATOM 1027 C C . THR A 1 134 ? 21.338 35.321 -10.088 1.00 64.75 134 THR A C 1
ATOM 1029 O O . THR A 1 134 ? 22.567 35.207 -10.153 1.00 64.75 134 THR A O 1
ATOM 1032 N N . PRO A 1 135 ? 20.733 36.513 -10.252 1.00 64.00 135 PRO A N 1
ATOM 1033 C CA . PRO A 1 135 ? 21.516 37.729 -10.377 1.00 64.00 135 PRO A CA 1
ATOM 1034 C C . PRO A 1 135 ? 22.367 37.859 -9.114 1.00 64.00 135 PRO A C 1
ATOM 1036 O O . PRO A 1 135 ? 21.844 37.901 -7.999 1.00 64.00 135 PRO A O 1
ATOM 1039 N N . SER A 1 136 ? 23.690 37.850 -9.297 1.00 59.09 136 SER A N 1
ATOM 1040 C CA . SER A 1 136 ? 24.639 38.160 -8.231 1.00 59.09 136 SER A CA 1
ATOM 1041 C C . SER A 1 136 ? 24.228 39.506 -7.630 1.00 59.09 136 SER A C 1
ATOM 1043 O O . SER A 1 136 ? 23.956 40.425 -8.410 1.00 59.09 136 SER A O 1
ATOM 1045 N N . PRO A 1 137 ? 24.122 39.650 -6.296 1.00 58.09 137 PRO A N 1
ATOM 1046 C CA . PRO A 1 137 ? 23.807 40.931 -5.687 1.00 58.09 137 PRO A CA 1
ATOM 1047 C C . PRO A 1 137 ? 24.940 41.906 -6.019 1.00 58.09 137 PRO A C 1
ATOM 1049 O O . PRO A 1 137 ? 25.971 41.947 -5.351 1.00 58.09 137 PRO A O 1
ATOM 1052 N N . SER A 1 138 ? 24.768 42.674 -7.094 1.00 56.84 138 SER A N 1
ATOM 1053 C CA . SER A 1 138 ? 25.663 43.765 -7.436 1.00 56.84 138 SER A CA 1
ATOM 1054 C C . SER A 1 138 ? 25.583 44.779 -6.304 1.00 56.84 138 SER A C 1
ATOM 1056 O O . SER A 1 138 ? 24.514 45.330 -6.030 1.00 56.84 138 SER A O 1
ATOM 1058 N N . ALA A 1 139 ? 26.712 45.009 -5.639 1.00 58.34 139 ALA A N 1
ATOM 1059 C CA . ALA A 1 139 ? 26.906 46.120 -4.724 1.00 58.34 139 ALA A CA 1
ATOM 1060 C C . ALA A 1 139 ? 26.539 47.429 -5.444 1.00 58.34 139 ALA A C 1
ATOM 1062 O O . ALA A 1 139 ? 27.305 47.924 -6.266 1.00 58.34 139 ALA A O 1
ATOM 1063 N N . GLY A 1 140 ? 25.336 47.947 -5.194 1.00 57.41 140 GLY A N 1
ATOM 1064 C CA . GLY A 1 140 ? 24.852 49.144 -5.881 1.00 57.41 140 GLY A CA 1
ATOM 1065 C C . GLY A 1 140 ? 23.334 49.266 -5.962 1.00 57.41 140 GLY A C 1
ATOM 1066 O O . GLY A 1 140 ? 22.814 49.555 -7.032 1.00 57.41 140 GLY A O 1
ATOM 1067 N N . ALA A 1 141 ? 22.614 49.070 -4.856 1.00 51.50 141 ALA A N 1
ATOM 1068 C CA . ALA A 1 141 ? 21.257 49.596 -4.726 1.00 51.50 141 ALA A CA 1
ATOM 1069 C C . ALA A 1 141 ? 21.285 50.724 -3.678 1.00 51.50 141 ALA A C 1
ATOM 1071 O O . ALA A 1 141 ? 21.687 50.464 -2.539 1.00 51.50 141 ALA A O 1
ATOM 1072 N N . PRO A 1 142 ? 20.924 51.973 -4.028 1.00 50.94 142 PRO A N 1
ATOM 1073 C CA . PRO A 1 142 ? 20.831 53.049 -3.053 1.00 50.94 142 PRO A CA 1
ATOM 1074 C C . PRO A 1 142 ? 19.729 52.728 -2.039 1.00 50.94 142 PRO A C 1
ATOM 1076 O O . PRO A 1 142 ? 18.626 52.319 -2.402 1.00 50.94 142 PRO A O 1
ATOM 1079 N N . ALA A 1 143 ? 20.040 52.918 -0.758 1.00 55.78 143 ALA A N 1
ATOM 1080 C CA . ALA A 1 143 ? 19.092 52.815 0.340 1.00 55.78 143 ALA A CA 1
ATOM 1081 C C . ALA A 1 143 ? 18.010 53.902 0.202 1.00 55.78 143 ALA A C 1
ATOM 1083 O O . ALA A 1 143 ? 18.149 55.009 0.717 1.00 55.78 143 ALA A O 1
ATOM 1084 N N . SER A 1 144 ? 16.932 53.603 -0.518 1.00 53.66 144 SER A N 1
ATOM 1085 C CA . SER A 1 144 ? 15.725 54.426 -0.528 1.00 53.66 144 SER A CA 1
ATOM 1086 C C . SER A 1 144 ? 14.845 54.010 0.649 1.00 53.66 144 SER A C 1
ATOM 1088 O O . SER A 1 144 ? 14.385 52.873 0.734 1.00 53.66 144 SER A O 1
ATOM 1090 N N . GLY A 1 145 ? 14.696 54.932 1.600 1.00 55.16 145 GLY A N 1
ATOM 1091 C CA . GLY A 1 145 ? 14.091 54.707 2.904 1.00 55.16 145 GLY A CA 1
ATOM 1092 C C . GLY A 1 145 ? 12.643 54.227 2.851 1.00 55.16 145 GLY A C 1
ATOM 1093 O O . GLY A 1 145 ? 11.774 54.877 2.277 1.00 55.16 145 GLY A O 1
ATOM 1094 N N . LEU A 1 146 ? 12.381 53.120 3.547 1.00 50.50 146 LEU A N 1
ATOM 1095 C CA . LEU A 1 146 ? 11.056 52.800 4.059 1.00 50.50 146 LEU A CA 1
ATOM 1096 C C . LEU A 1 146 ? 10.924 53.425 5.453 1.00 50.50 146 LEU A C 1
ATOM 1098 O 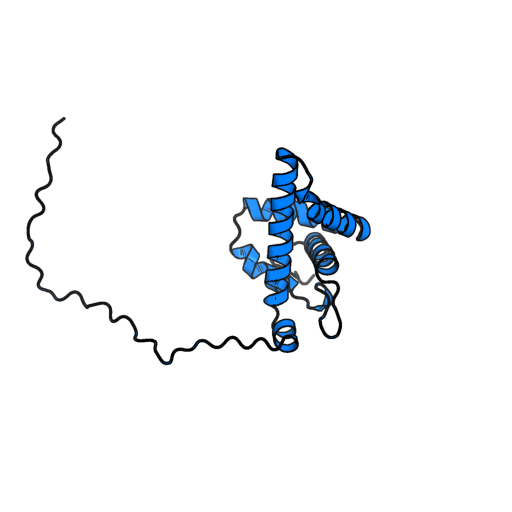O . LEU A 1 146 ? 11.423 52.889 6.445 1.00 50.50 146 LEU A O 1
ATOM 1102 N N . SER A 1 147 ? 10.253 54.570 5.526 1.00 52.66 147 SER A N 1
ATOM 1103 C CA . SER A 1 147 ? 9.770 55.137 6.784 1.00 52.66 147 SER A CA 1
ATOM 1104 C C . SER A 1 147 ? 8.796 54.151 7.434 1.00 52.66 147 SER A C 1
ATOM 1106 O O . SER A 1 147 ? 7.730 53.866 6.890 1.00 52.66 147 SER A O 1
ATOM 1108 N N . ARG A 1 148 ? 9.165 53.609 8.599 1.00 53.22 148 ARG A N 1
ATOM 1109 C CA . ARG A 1 148 ? 8.259 52.838 9.461 1.00 53.22 148 ARG A CA 1
ATOM 1110 C C . ARG A 1 148 ? 7.172 53.770 10.015 1.00 53.22 148 ARG A C 1
ATOM 1112 O O . ARG A 1 148 ? 7.537 54.770 10.632 1.00 53.22 148 ARG A O 1
ATOM 1119 N N . PRO A 1 149 ? 5.874 53.452 9.891 1.00 53.09 149 PRO A N 1
ATOM 1120 C CA . PRO A 1 149 ? 4.866 54.095 10.719 1.00 53.09 149 PRO A CA 1
ATOM 1121 C C . PRO A 1 149 ? 5.051 53.627 12.169 1.00 53.09 149 PRO A C 1
ATOM 1123 O O . PRO A 1 149 ? 4.972 52.438 12.479 1.00 53.09 149 PRO A O 1
ATOM 1126 N N . THR A 1 150 ? 5.353 54.572 13.053 1.00 57.31 150 THR A N 1
ATOM 1127 C CA . THR A 1 150 ? 5.338 54.391 14.504 1.00 57.31 150 THR A CA 1
ATOM 1128 C C . THR A 1 150 ? 3.896 54.190 14.964 1.00 57.31 150 THR A C 1
ATOM 1130 O O . THR A 1 150 ? 3.079 55.103 14.855 1.00 57.31 150 THR A O 1
ATOM 1133 N N . LEU A 1 151 ? 3.587 53.001 15.478 1.00 50.12 151 LEU A N 1
ATOM 1134 C CA . LEU A 1 151 ? 2.428 52.782 16.340 1.00 50.12 151 LEU A CA 1
ATOM 1135 C C . LEU A 1 151 ? 2.753 53.384 17.713 1.00 50.12 151 LEU A C 1
ATOM 1137 O O . LEU A 1 151 ? 3.675 52.918 18.383 1.00 50.12 151 LEU A O 1
ATOM 1141 N N . SER A 1 152 ? 2.032 54.439 18.089 1.00 60.22 152 SER A N 1
ATOM 1142 C CA . SER A 1 152 ? 1.998 54.947 19.465 1.00 60.22 152 SER A CA 1
ATOM 1143 C C . SER A 1 152 ? 1.046 54.093 20.322 1.00 60.22 152 SER A C 1
ATOM 1145 O O . SER A 1 152 ? 0.101 53.535 19.759 1.00 60.22 152 SER A O 1
ATOM 1147 N N . PRO A 1 153 ? 1.314 53.970 21.636 1.00 63.94 153 PRO A N 1
ATOM 1148 C CA . PRO A 1 153 ? 0.550 53.143 22.575 1.00 63.94 153 PRO A CA 1
ATOM 1149 C C . PRO A 1 153 ? -0.859 53.669 22.871 1.00 63.94 153 PRO A C 1
ATOM 1151 O O . PRO A 1 153 ? -1.071 54.900 22.769 1.00 63.94 153 PRO A O 1
#

Mean predicted aligned error: 11.86 Å

Foldseek 3Di:
DPDLEPQADPLLLQLLLLLQCLVAVDDDVGHGLVRLSLVSCLNVVLVPDDPVVSVVSRVNSNVSSPDDSVVSNVLLVVLVVLVPDDDPVSVVSVVCNCVSVVSSVVSSCVRVVNCVVVVNDDDDPCVPDDDPPPPDPPPDDDCDDDDDPDDDD

Secondary structure (DSSP, 8-state):
---S-SS--HHHHHHHHHHHHHH---BTTBPPTTTTTGGGGHHHHHTTS-HHHHHHHHHHHHHHHHS-HHHHHHHHHHHHTGGGS-HHHHHHHHHHHHHHHHHHHHHHHT-HHHHHHTT-------TT-----PPP--S--------------

Nearest PDB structures (foldseek):
  1wkb-assembly1_A  TM=2.364E-01  e=6.125E+00  Pyrococcus horikoshii

Solvent-accessible surface area (backbone atoms only — not comparable to full-atom values): 9260 Å² total; per-residue (Å²): 133,84,71,72,36,92,82,52,53,75,51,26,48,50,10,49,33,52,53,27,31,65,78,36,61,40,60,90,92,43,65,22,40,60,75,62,52,25,65,61,54,45,45,73,62,55,73,74,47,52,74,64,61,50,48,54,49,48,53,52,22,38,54,46,32,71,44,56,70,68,56,52,46,51,51,52,53,50,38,68,55,26,87,80,44,66,72,76,64,23,50,54,35,47,50,51,42,51,51,53,50,48,51,42,48,54,34,49,64,66,27,66,68,53,28,59,76,72,66,63,79,91,74,86,86,59,91,81,68,74,79,83,75,74,78,73,86,67,93,80,75,82,89,74,82,79,82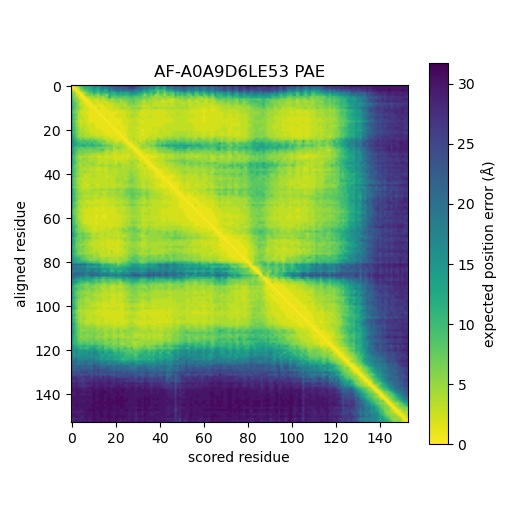,77,84,80,84,77,135